Protein AF-A0A1A6GC17-F1 (afdb_monomer_lite)

Secondary structure (DSSP, 8-state):
-------PPPPP----------------------STTTS-HHHHHHHHHHHHH--SHHHHHHHHHHHHHHHHHHHHHHHTT-SS----SHHHHHHHSGGG--SSPP----HHHHHHHHHHHTT--TTSHHHHHHHT----

Structure (mmCIF, N/CA/C/O backbone):
data_AF-A0A1A6GC17-F1
#
_entry.id   AF-A0A1A6GC17-F1
#
loop_
_atom_site.group_PDB
_atom_site.id
_atom_site.type_symbol
_atom_site.label_atom_id
_atom_site.label_alt_id
_atom_site.label_comp_id
_atom_site.label_asym_id
_atom_site.label_entity_id
_atom_site.label_seq_id
_atom_site.pdbx_PDB_ins_code
_atom_site.Cartn_x
_atom_site.Cartn_y
_atom_site.Cartn_z
_atom_site.occupancy
_atom_site.B_iso_or_equiv
_atom_site.auth_seq_id
_atom_site.auth_comp_id
_atom_site.auth_asym_id
_atom_site.auth_atom_id
_atom_site.pdbx_PDB_model_num
ATOM 1 N N . MET A 1 1 ? -30.290 -83.761 8.785 1.00 36.50 1 MET A N 1
ATOM 2 C CA . MET A 1 1 ? -29.197 -84.743 8.935 1.00 36.50 1 MET A CA 1
ATOM 3 C C . MET A 1 1 ? -28.107 -84.384 7.943 1.00 36.50 1 MET A C 1
ATOM 5 O O . MET A 1 1 ? -28.440 -84.330 6.773 1.00 36.50 1 MET A O 1
ATOM 9 N N . CYS A 1 2 ? -26.872 -84.185 8.429 1.00 38.31 2 CYS A N 1
ATOM 10 C CA . CYS A 1 2 ? -25.597 -84.227 7.688 1.00 38.31 2 CYS A CA 1
ATOM 11 C C . CYS A 1 2 ? -25.380 -83.247 6.518 1.00 38.31 2 CYS A C 1
ATOM 13 O O . CYS A 1 2 ? -26.291 -82.963 5.765 1.00 38.31 2 CYS A O 1
ATOM 15 N N . LYS A 1 3 ? -24.185 -82.756 6.191 1.00 41.97 3 LYS A N 1
ATOM 16 C CA . LYS A 1 3 ? -22.831 -82.621 6.775 1.00 41.97 3 LYS A CA 1
ATOM 17 C C . LYS A 1 3 ? -22.086 -81.854 5.653 1.00 41.97 3 LYS A C 1
ATOM 19 O O . LYS A 1 3 ? -22.270 -82.184 4.491 1.00 41.97 3 LYS A O 1
ATOM 24 N N . SER A 1 4 ? -21.466 -80.711 5.934 1.00 40.88 4 SER A N 1
ATOM 25 C CA . SER A 1 4 ? -19.998 -80.558 5.898 1.00 40.88 4 SER A CA 1
ATOM 26 C C . SER A 1 4 ? -19.343 -80.764 4.522 1.00 40.88 4 SER A C 1
ATOM 28 O O . SER A 1 4 ? -19.254 -81.896 4.069 1.00 40.88 4 SER A O 1
ATOM 30 N N . ALA A 1 5 ? -18.790 -79.692 3.939 1.00 48.19 5 ALA A N 1
ATOM 31 C CA . ALA A 1 5 ? -17.373 -79.591 3.545 1.00 48.19 5 ALA A CA 1
ATOM 32 C C . ALA A 1 5 ? -17.133 -78.261 2.804 1.00 48.19 5 ALA A C 1
ATOM 34 O O . ALA A 1 5 ? -17.504 -78.091 1.648 1.00 48.19 5 ALA A O 1
ATOM 35 N N . PHE A 1 6 ? -16.537 -77.301 3.511 1.00 41.69 6 PHE A N 1
ATOM 36 C CA . PHE A 1 6 ? -15.930 -76.104 2.938 1.00 41.69 6 PHE A CA 1
ATOM 37 C C . PHE A 1 6 ? -14.486 -76.487 2.607 1.00 41.69 6 PHE A C 1
ATOM 39 O O . PHE A 1 6 ? -13.680 -76.684 3.516 1.00 41.69 6 PHE A O 1
ATOM 46 N N . GLU A 1 7 ? -14.184 -76.693 1.329 1.00 36.44 7 GLU A N 1
ATOM 47 C CA . GLU A 1 7 ? -12.844 -77.073 0.889 1.00 36.44 7 GLU A CA 1
ATOM 48 C C . GLU A 1 7 ? -12.008 -75.807 0.670 1.00 36.44 7 GLU A C 1
ATOM 50 O O . GLU A 1 7 ? -12.231 -75.025 -0.254 1.00 36.44 7 GLU A O 1
ATOM 55 N N . LEU A 1 8 ? -11.079 -75.574 1.598 1.00 38.16 8 LEU A N 1
ATOM 56 C CA . LEU A 1 8 ? -10.092 -74.500 1.557 1.00 38.16 8 LEU A CA 1
ATOM 57 C C . LEU A 1 8 ? -9.025 -74.832 0.507 1.00 38.16 8 LEU A C 1
ATOM 59 O O . LEU A 1 8 ? -8.279 -75.796 0.662 1.00 38.16 8 LEU A O 1
ATOM 63 N N . GLN A 1 9 ? -8.908 -74.007 -0.534 1.00 42.28 9 GLN A N 1
ATOM 64 C CA . GLN A 1 9 ? -7.770 -74.065 -1.453 1.00 42.28 9 GLN A CA 1
ATOM 65 C C . GLN A 1 9 ? -6.562 -73.304 -0.867 1.00 42.28 9 GLN A C 1
ATOM 67 O O . GLN A 1 9 ? -6.735 -72.204 -0.335 1.00 42.28 9 GLN A O 1
ATOM 72 N N . PRO A 1 10 ? -5.333 -73.847 -0.960 1.00 41.94 10 PRO A N 1
ATOM 73 C CA . PRO A 1 10 ? -4.147 -73.232 -0.372 1.00 41.94 10 PRO A CA 1
ATOM 74 C C . PRO A 1 10 ? -3.675 -71.995 -1.151 1.00 41.94 10 PRO A C 1
ATOM 76 O O . PRO A 1 10 ? -3.572 -71.994 -2.380 1.00 41.94 10 PRO A O 1
ATOM 79 N N . LEU A 1 11 ? -3.336 -70.945 -0.399 1.00 38.53 11 LEU A N 1
ATOM 80 C CA . LEU A 1 11 ? -2.719 -69.714 -0.888 1.00 38.53 11 LEU A CA 1
ATOM 81 C C . LEU A 1 11 ? -1.325 -70.006 -1.467 1.00 38.53 11 LEU A C 1
ATOM 83 O O . LEU A 1 11 ? -0.464 -70.573 -0.794 1.00 38.53 11 LEU A O 1
ATOM 87 N N . LYS A 1 12 ? -1.090 -69.587 -2.716 1.00 45.06 12 LYS A N 1
ATOM 88 C CA . LYS A 1 12 ? 0.238 -69.625 -3.345 1.00 45.06 12 LYS A CA 1
ATOM 89 C C . LYS A 1 12 ? 1.137 -68.530 -2.750 1.00 45.06 12 LYS A C 1
ATOM 91 O O . LYS A 1 12 ? 0.676 -67.397 -2.606 1.00 45.06 12 LYS A O 1
ATOM 96 N N . PRO A 1 13 ? 2.421 -68.809 -2.468 1.00 39.53 13 PRO A N 1
ATOM 97 C CA . PRO A 1 13 ? 3.357 -67.793 -2.009 1.00 39.53 13 PRO A CA 1
ATOM 98 C C . PRO A 1 13 ? 3.848 -66.975 -3.209 1.00 39.53 13 PRO A C 1
ATOM 100 O O . PRO A 1 13 ? 4.633 -67.460 -4.023 1.00 39.53 13 PRO A O 1
ATOM 103 N N . THR A 1 14 ? 3.400 -65.726 -3.342 1.00 44.22 14 THR A N 1
ATOM 104 C CA . THR A 1 14 ? 3.978 -64.787 -4.314 1.00 44.22 14 THR A CA 1
ATOM 105 C C . THR A 1 14 ? 4.947 -63.834 -3.630 1.00 44.22 14 THR A C 1
ATOM 107 O O . THR A 1 14 ? 4.567 -62.920 -2.905 1.00 44.22 14 THR A O 1
ATOM 110 N N . ASN A 1 15 ? 6.210 -64.151 -3.896 1.00 39.72 15 ASN A N 1
ATOM 111 C CA . ASN A 1 15 ? 7.455 -63.406 -3.777 1.00 39.72 15 ASN A CA 1
ATOM 112 C C . ASN A 1 15 ? 7.341 -61.879 -3.564 1.00 39.72 15 ASN A C 1
ATOM 114 O O . ASN A 1 15 ? 6.751 -61.145 -4.358 1.00 39.72 15 ASN A O 1
ATOM 118 N N . VAL A 1 16 ? 8.004 -61.428 -2.500 1.00 50.88 16 VAL A N 1
ATOM 119 C CA . VAL A 1 16 ? 8.300 -60.036 -2.163 1.00 50.88 16 VAL A CA 1
ATOM 120 C C . VAL A 1 16 ? 9.347 -59.498 -3.146 1.00 50.88 16 VAL A C 1
ATOM 122 O O . VAL A 1 16 ? 10.545 -59.625 -2.912 1.00 50.88 16 VAL A O 1
ATOM 125 N N . GLN A 1 17 ? 8.903 -58.849 -4.226 1.00 39.84 17 GLN A N 1
ATOM 126 C CA . GLN A 1 17 ? 9.784 -58.070 -5.101 1.00 39.84 17 GLN A CA 1
ATOM 127 C C . GLN A 1 17 ? 9.572 -56.566 -4.869 1.00 39.84 17 GLN A C 1
ATOM 129 O O . GLN A 1 17 ? 8.651 -55.934 -5.378 1.00 39.84 17 GLN A O 1
ATOM 134 N N . THR A 1 18 ? 10.451 -56.017 -4.037 1.00 37.34 18 THR A N 1
ATOM 135 C CA . THR A 1 18 ? 11.089 -54.698 -4.124 1.00 37.34 18 THR A CA 1
ATOM 136 C C . THR A 1 18 ? 10.427 -53.623 -5.003 1.00 37.34 18 THR A C 1
ATOM 138 O O . THR A 1 18 ? 10.524 -53.633 -6.226 1.00 37.34 18 THR A O 1
ATOM 141 N N . ARG A 1 19 ? 9.877 -52.612 -4.316 1.00 46.19 19 ARG A N 1
ATOM 142 C CA . ARG A 1 19 ? 9.789 -51.183 -4.676 1.00 46.19 19 ARG A CA 1
ATOM 143 C C . ARG A 1 19 ? 10.134 -50.809 -6.128 1.00 46.19 19 ARG A C 1
ATOM 145 O O . ARG A 1 19 ? 11.300 -50.610 -6.454 1.00 46.19 19 ARG A O 1
ATOM 152 N N . ARG A 1 20 ? 9.105 -50.426 -6.883 1.00 37.16 20 ARG A N 1
ATOM 153 C CA . ARG A 1 20 ? 9.073 -49.138 -7.595 1.00 37.16 20 ARG A CA 1
ATOM 154 C C . ARG A 1 20 ? 7.663 -48.572 -7.472 1.00 37.16 20 ARG A C 1
ATOM 156 O O . ARG A 1 20 ? 6.778 -48.932 -8.236 1.00 37.16 20 ARG A O 1
ATOM 163 N N . PHE A 1 21 ? 7.452 -47.704 -6.482 1.00 42.56 21 PHE A N 1
ATOM 164 C CA . PHE A 1 21 ? 6.332 -46.773 -6.543 1.00 42.56 21 PHE A CA 1
ATOM 165 C C . PHE A 1 21 ? 6.553 -45.938 -7.801 1.00 42.56 21 PHE A C 1
ATOM 167 O O . PHE A 1 21 ? 7.525 -45.185 -7.880 1.00 42.56 21 PHE A O 1
ATOM 174 N N . ALA A 1 22 ? 5.709 -46.138 -8.810 1.00 40.09 22 ALA A N 1
ATOM 175 C CA . ALA A 1 22 ? 5.592 -45.194 -9.901 1.00 40.09 22 ALA A CA 1
ATOM 176 C C . ALA A 1 22 ? 5.209 -43.861 -9.257 1.00 40.09 22 ALA A C 1
ATOM 178 O O . ALA A 1 22 ? 4.112 -43.711 -8.720 1.00 40.09 22 ALA A O 1
ATOM 179 N N . ILE A 1 23 ? 6.163 -42.933 -9.221 1.00 46.56 23 ILE A N 1
ATOM 180 C CA . ILE A 1 23 ? 5.914 -41.552 -8.842 1.00 46.56 23 ILE A CA 1
ATOM 181 C C . ILE A 1 23 ? 4.966 -41.055 -9.926 1.00 46.56 23 ILE A C 1
ATOM 183 O O . ILE A 1 23 ? 5.385 -40.834 -11.064 1.00 46.56 23 ILE A O 1
ATOM 187 N N . ALA A 1 24 ? 3.673 -41.000 -9.605 1.00 46.22 24 ALA A N 1
ATOM 188 C CA . ALA A 1 24 ? 2.695 -40.322 -10.430 1.00 46.22 24 ALA A CA 1
ATOM 189 C C . ALA A 1 24 ? 3.291 -38.952 -10.746 1.00 46.22 24 ALA A C 1
ATOM 191 O O . ALA A 1 24 ? 3.683 -38.225 -9.832 1.00 46.22 24 ALA A O 1
ATOM 192 N N . SER A 1 25 ? 3.457 -38.680 -12.040 1.00 45.94 25 SER A N 1
ATOM 193 C CA . SER A 1 25 ? 3.953 -37.415 -12.555 1.00 45.94 25 SER A CA 1
ATOM 194 C C . SER A 1 25 ? 3.185 -36.304 -11.851 1.00 45.94 25 SER A C 1
ATOM 196 O O . SER A 1 25 ? 1.996 -36.104 -12.099 1.00 45.94 25 SER A O 1
ATOM 198 N N . MET A 1 26 ? 3.847 -35.638 -10.903 1.00 47.72 26 MET A N 1
ATOM 199 C CA . MET A 1 26 ? 3.373 -34.365 -10.405 1.00 47.72 26 MET A CA 1
ATOM 200 C C . MET A 1 26 ? 3.418 -33.467 -11.627 1.00 47.72 26 MET A C 1
ATOM 202 O O . MET A 1 26 ? 4.494 -33.025 -12.030 1.00 47.72 26 MET A O 1
ATOM 206 N N . ALA A 1 27 ? 2.261 -33.252 -12.248 1.00 44.78 27 ALA A N 1
ATOM 207 C CA . ALA A 1 27 ? 2.052 -32.079 -13.062 1.00 44.78 27 ALA A CA 1
ATOM 208 C C . ALA A 1 27 ? 2.413 -30.909 -12.148 1.00 44.78 27 ALA A C 1
ATOM 210 O O . ALA A 1 27 ? 1.664 -30.545 -11.240 1.00 44.78 27 ALA A O 1
ATOM 211 N N . THR A 1 28 ? 3.635 -30.411 -12.300 1.00 45.31 28 THR A N 1
ATOM 212 C CA . THR A 1 28 ? 4.055 -29.164 -11.700 1.00 45.31 28 THR A CA 1
ATOM 213 C C . THR A 1 28 ? 3.052 -28.151 -12.218 1.00 45.31 28 THR A C 1
ATOM 215 O O . THR A 1 28 ? 3.016 -27.855 -13.411 1.00 45.31 28 THR A O 1
ATOM 218 N N . LEU A 1 29 ? 2.174 -27.667 -11.339 1.00 44.81 29 LEU A N 1
ATOM 219 C CA . LEU A 1 29 ? 1.477 -26.413 -11.569 1.00 44.81 29 LEU A CA 1
ATOM 220 C C . LEU A 1 29 ? 2.595 -25.391 -11.766 1.00 44.81 29 LEU A C 1
ATOM 222 O O . LEU A 1 29 ? 3.171 -24.903 -10.797 1.00 44.81 29 LEU A O 1
ATOM 226 N N . GLN A 1 30 ? 2.994 -25.163 -13.017 1.00 48.69 30 GLN A N 1
ATOM 227 C CA . GLN A 1 30 ? 3.925 -24.111 -13.376 1.00 48.69 30 GLN A CA 1
ATOM 228 C C . GLN A 1 30 ? 3.174 -22.813 -13.116 1.00 48.69 30 GLN A C 1
ATOM 230 O O . GLN A 1 30 ? 2.498 -22.277 -13.988 1.00 48.69 30 GLN A O 1
ATOM 235 N N . THR A 1 31 ? 3.218 -22.338 -11.875 1.00 58.44 31 THR A N 1
ATOM 236 C CA . THR A 1 31 ? 2.778 -20.991 -11.565 1.00 58.44 31 THR A CA 1
ATOM 237 C C . THR A 1 31 ? 3.696 -20.069 -12.350 1.00 58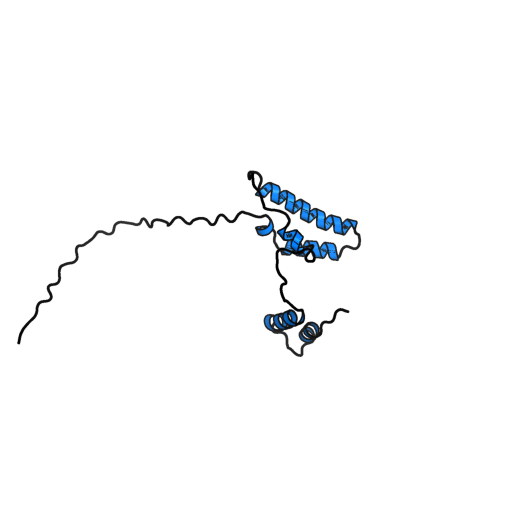.44 31 THR A C 1
ATOM 239 O O . THR A 1 31 ? 4.912 -20.041 -12.147 1.00 58.44 31 THR A O 1
ATOM 242 N N . SER A 1 32 ? 3.127 -19.365 -13.327 1.00 74.00 32 SER A N 1
ATOM 243 C CA . SER A 1 32 ? 3.823 -18.300 -14.036 1.00 74.00 32 SER A CA 1
ATOM 244 C C . SER A 1 32 ? 4.407 -17.357 -12.989 1.00 74.00 32 SER A C 1
ATOM 246 O O . SER A 1 32 ? 3.667 -16.699 -12.261 1.00 74.00 32 SER A O 1
ATOM 248 N N . GLN A 1 33 ? 5.733 -17.360 -12.847 1.00 89.69 33 GLN A N 1
ATOM 249 C CA . GLN A 1 33 ? 6.414 -16.535 -11.854 1.00 89.69 33 GLN A CA 1
ATOM 250 C C . GLN A 1 33 ? 6.113 -15.065 -12.142 1.00 89.69 33 GLN A C 1
ATOM 252 O O . GLN A 1 33 ? 6.326 -14.622 -13.267 1.00 89.69 33 GLN A O 1
ATOM 257 N N . THR A 1 34 ? 5.641 -14.323 -11.143 1.00 96.62 34 THR A N 1
ATOM 258 C CA . THR A 1 34 ? 5.395 -12.879 -11.242 1.00 96.62 34 THR A CA 1
ATOM 259 C C . THR A 1 34 ? 6.273 -12.125 -10.259 1.00 96.62 34 THR A C 1
ATOM 261 O O . THR A 1 34 ? 6.648 -12.659 -9.210 1.00 96.62 34 THR A O 1
ATOM 264 N N . VAL A 1 35 ? 6.574 -10.862 -10.551 1.00 97.88 35 VAL A N 1
ATOM 265 C CA . VAL A 1 35 ? 7.273 -9.991 -9.598 1.00 97.88 35 VAL A CA 1
ATOM 266 C C . VAL A 1 35 ? 6.466 -9.845 -8.310 1.00 97.88 35 VAL A C 1
ATOM 268 O O . VAL A 1 35 ? 7.023 -9.944 -7.221 1.00 97.88 35 VAL A O 1
ATOM 271 N N . ALA A 1 36 ? 5.144 -9.700 -8.418 1.00 97.88 36 ALA A N 1
ATOM 272 C CA . ALA A 1 36 ? 4.262 -9.522 -7.267 1.00 97.88 36 ALA A CA 1
ATOM 273 C C . ALA A 1 36 ? 4.326 -10.682 -6.257 1.00 97.88 36 ALA A C 1
ATOM 275 O O . ALA A 1 36 ? 4.174 -10.446 -5.064 1.00 97.88 36 ALA A O 1
ATOM 276 N N . ALA A 1 37 ? 4.589 -11.913 -6.709 1.00 97.56 37 ALA A N 1
ATOM 277 C CA . ALA A 1 37 ? 4.756 -13.065 -5.820 1.00 97.56 37 ALA A CA 1
ATOM 278 C C . ALA A 1 37 ? 6.047 -13.014 -4.975 1.00 97.56 37 ALA A C 1
ATOM 280 O O . ALA A 1 37 ? 6.148 -13.727 -3.981 1.00 97.56 37 ALA A O 1
ATOM 281 N N . HIS A 1 38 ? 7.022 -12.187 -5.364 1.00 97.31 38 HIS A N 1
ATOM 282 C CA . HIS A 1 38 ? 8.327 -12.075 -4.706 1.00 97.31 38 HIS A CA 1
ATOM 283 C C . HIS A 1 38 ? 8.498 -10.779 -3.911 1.00 97.31 38 HIS A C 1
ATOM 285 O O . HIS A 1 38 ? 9.408 -10.698 -3.094 1.00 97.31 38 HIS A O 1
ATOM 291 N N . VAL A 1 39 ? 7.656 -9.768 -4.147 1.00 97.56 39 VAL A N 1
ATOM 292 C CA . VAL A 1 39 ? 7.717 -8.482 -3.442 1.00 97.56 39 VAL A CA 1
ATOM 293 C C . VAL A 1 39 ? 6.840 -8.550 -2.188 1.00 97.56 39 VAL A C 1
ATOM 295 O O . VAL A 1 39 ? 5.615 -8.635 -2.314 1.00 97.56 39 VAL A O 1
ATOM 298 N N . PRO A 1 40 ? 7.416 -8.483 -0.973 1.00 98.06 40 PRO A N 1
ATOM 299 C CA . PRO A 1 40 ? 6.634 -8.422 0.253 1.00 98.06 40 PRO A CA 1
ATOM 300 C C . PRO A 1 40 ? 5.684 -7.222 0.252 1.00 98.06 40 PRO A C 1
ATOM 302 O O . PRO A 1 40 ? 6.073 -6.095 -0.059 1.00 98.06 40 PRO A O 1
ATOM 305 N N . PHE A 1 41 ? 4.442 -7.427 0.696 1.00 98.44 41 PHE A N 1
ATOM 306 C CA . PHE A 1 41 ? 3.474 -6.330 0.818 1.00 98.44 41 PHE A CA 1
ATOM 307 C C . PHE A 1 41 ? 3.970 -5.209 1.753 1.00 98.44 41 PHE A C 1
ATOM 309 O O . PHE A 1 41 ? 3.686 -4.034 1.527 1.00 98.44 41 PHE A O 1
ATOM 316 N N . ALA A 1 42 ? 4.789 -5.558 2.752 1.00 98.44 42 ALA A N 1
ATOM 317 C CA . ALA A 1 42 ? 5.427 -4.607 3.658 1.00 98.44 42 ALA A CA 1
ATOM 318 C C . ALA A 1 42 ? 6.297 -3.559 2.937 1.00 98.44 42 ALA A C 1
ATOM 320 O O . ALA A 1 42 ? 6.348 -2.411 3.384 1.00 98.44 42 ALA A O 1
ATOM 321 N N . ASP A 1 43 ? 6.931 -3.903 1.813 1.00 98.44 43 ASP A N 1
ATOM 322 C CA . ASP A 1 43 ? 7.773 -2.970 1.053 1.00 98.44 43 ASP A CA 1
ATOM 323 C C . ASP A 1 43 ? 6.929 -1.922 0.323 1.00 98.44 43 ASP A C 1
ATOM 325 O O . ASP A 1 43 ? 7.282 -0.734 0.291 1.00 98.44 43 ASP A O 1
ATOM 329 N N . LEU A 1 44 ? 5.771 -2.340 -0.200 1.00 98.56 44 LEU A N 1
ATOM 330 C CA . LEU A 1 44 ? 4.776 -1.427 -0.755 1.00 98.56 44 LEU A CA 1
ATOM 331 C C . LEU A 1 44 ? 4.238 -0.498 0.340 1.00 98.56 44 LEU A C 1
ATOM 333 O O . LEU A 1 44 ? 4.289 0.720 0.174 1.00 98.56 44 LEU A O 1
ATOM 337 N N . CYS A 1 45 ? 3.792 -1.041 1.478 1.00 98.69 45 CYS A N 1
ATOM 338 C CA . CYS A 1 45 ? 3.293 -0.239 2.600 1.00 98.69 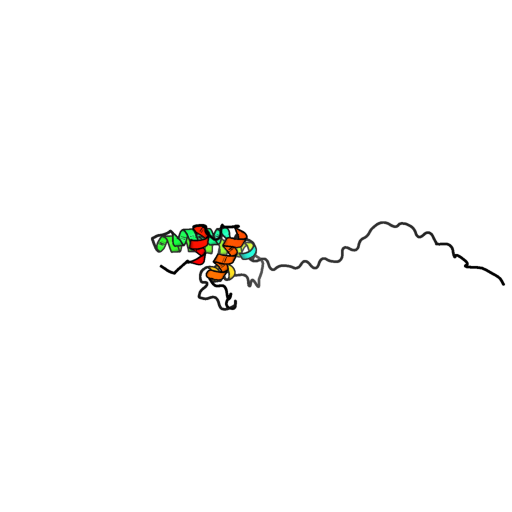45 CYS A CA 1
ATOM 339 C C . CYS A 1 45 ? 4.340 0.753 3.115 1.00 98.69 45 CYS A C 1
ATOM 341 O O . CYS A 1 45 ? 4.031 1.925 3.305 1.00 98.69 45 CYS A O 1
ATOM 343 N N . SER A 1 46 ? 5.592 0.323 3.276 1.00 98.69 46 SER A N 1
ATOM 344 C CA . SER A 1 46 ? 6.687 1.193 3.720 1.00 98.69 46 SER A CA 1
ATOM 345 C C . SER A 1 46 ? 6.971 2.312 2.718 1.00 98.69 46 SER A C 1
ATOM 347 O O . SER A 1 46 ? 7.297 3.434 3.103 1.00 98.69 46 SER A O 1
ATOM 349 N N . THR A 1 47 ? 6.837 2.032 1.420 1.00 98.69 47 THR A N 1
ATOM 350 C CA . THR A 1 47 ? 6.966 3.047 0.369 1.00 98.69 47 THR A CA 1
ATOM 351 C C . THR A 1 47 ? 5.824 4.055 0.424 1.00 98.69 47 THR A C 1
ATOM 353 O O . THR A 1 47 ? 6.085 5.257 0.397 1.00 98.69 47 THR A O 1
ATOM 356 N N . LEU A 1 48 ? 4.580 3.589 0.558 1.00 98.69 48 LEU A N 1
ATOM 357 C CA . LEU A 1 48 ? 3.403 4.450 0.697 1.00 98.69 48 LEU A CA 1
ATOM 358 C C . LEU A 1 48 ? 3.485 5.327 1.952 1.00 98.69 48 LEU A C 1
ATOM 360 O O . LEU A 1 48 ? 3.221 6.524 1.874 1.00 98.69 48 LEU A O 1
ATOM 364 N N . GLU A 1 49 ? 3.945 4.770 3.071 1.00 98.69 49 GLU A N 1
ATOM 365 C CA . GLU A 1 49 ? 4.156 5.496 4.325 1.00 98.69 49 GLU A CA 1
ATOM 366 C C . GLU A 1 49 ? 5.194 6.619 4.165 1.00 98.69 49 GLU A C 1
ATOM 368 O O . GLU A 1 49 ? 4.970 7.751 4.601 1.00 98.69 49 GLU A O 1
ATOM 373 N N . ARG A 1 50 ? 6.319 6.340 3.485 1.00 98.56 50 ARG A N 1
ATOM 374 C CA . ARG A 1 50 ? 7.324 7.361 3.146 1.00 98.56 50 ARG A CA 1
ATOM 375 C C . ARG A 1 50 ? 6.721 8.461 2.274 1.00 98.56 50 ARG A C 1
ATOM 377 O O . ARG A 1 50 ? 6.846 9.632 2.615 1.00 98.56 50 ARG A O 1
ATOM 384 N N . ILE A 1 51 ? 6.007 8.096 1.206 1.00 98.56 51 ILE A N 1
ATOM 385 C CA . ILE A 1 51 ? 5.328 9.054 0.318 1.00 98.56 51 ILE A CA 1
ATOM 386 C C . ILE A 1 51 ? 4.337 9.922 1.102 1.00 98.56 51 ILE A C 1
ATOM 388 O O . ILE A 1 51 ? 4.311 11.139 0.910 1.00 98.56 51 ILE A O 1
ATOM 392 N N . GLN A 1 52 ? 3.524 9.336 1.983 1.00 98.38 52 GLN A N 1
ATOM 393 C CA . GLN A 1 52 ? 2.548 10.070 2.787 1.00 98.38 52 GLN A CA 1
ATOM 394 C C . GLN A 1 52 ? 3.232 11.082 3.717 1.00 98.38 52 GLN A C 1
ATOM 396 O O . GLN A 1 52 ? 2.796 12.232 3.782 1.00 98.38 52 GLN A O 1
ATOM 401 N N . LYS A 1 53 ? 4.318 10.679 4.387 1.00 98.25 53 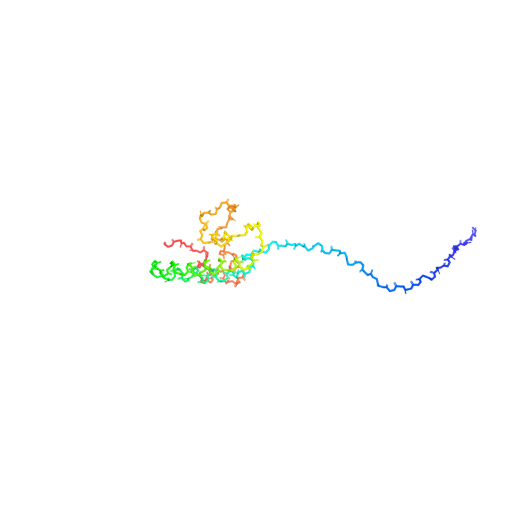LYS A N 1
ATOM 402 C CA . LYS A 1 53 ? 5.070 11.511 5.341 1.00 98.25 53 LYS A CA 1
ATOM 403 C C . LYS A 1 53 ? 5.915 12.613 4.698 1.00 98.25 53 LYS A C 1
ATOM 405 O O . LYS A 1 53 ? 6.152 13.634 5.345 1.00 98.25 53 LYS A O 1
ATOM 410 N N . SER A 1 54 ? 6.370 12.448 3.455 1.00 98.38 54 SER A N 1
ATOM 411 C CA . SER A 1 54 ? 7.126 13.491 2.749 1.00 98.38 54 SER A CA 1
ATOM 412 C C . SER A 1 54 ? 6.276 14.743 2.532 1.00 98.38 54 SER A C 1
ATOM 414 O O . SER A 1 54 ? 5.105 14.655 2.161 1.00 98.38 54 SER A O 1
ATOM 416 N N . ARG A 1 55 ? 6.872 15.925 2.710 1.00 95.94 55 ARG A N 1
ATOM 417 C CA . ARG A 1 55 ? 6.197 17.210 2.463 1.00 95.94 55 ARG A CA 1
ATOM 418 C C . ARG A 1 55 ? 6.291 17.617 0.996 1.00 95.94 55 ARG A C 1
ATOM 420 O O . ARG A 1 55 ? 5.281 17.952 0.384 1.00 95.94 55 ARG A O 1
ATOM 427 N N . ASP A 1 56 ? 7.482 17.495 0.420 1.00 97.12 56 ASP A N 1
ATOM 428 C CA . ASP A 1 56 ? 7.765 17.982 -0.926 1.00 97.12 56 ASP A CA 1
ATOM 429 C C . ASP A 1 56 ? 7.375 16.983 -2.013 1.00 97.12 56 ASP A C 1
ATOM 431 O O . ASP A 1 56 ? 7.607 15.774 -1.913 1.00 97.12 56 ASP A O 1
ATOM 435 N N . ARG A 1 57 ? 6.831 17.507 -3.116 1.00 98.19 57 ARG A N 1
ATOM 436 C CA . ARG A 1 57 ? 6.453 16.705 -4.288 1.00 98.19 57 ARG A CA 1
ATOM 437 C C . ARG A 1 57 ? 7.643 15.937 -4.868 1.00 98.19 57 ARG A C 1
ATOM 439 O O . ARG A 1 57 ? 7.466 14.801 -5.299 1.00 98.19 57 ARG A O 1
ATOM 446 N N . ALA A 1 58 ? 8.831 16.539 -4.875 1.00 98.44 58 ALA A N 1
ATOM 447 C CA . ALA A 1 58 ? 10.043 15.901 -5.385 1.00 98.44 58 ALA A CA 1
ATOM 448 C C . ALA A 1 58 ? 10.389 14.628 -4.594 1.00 98.44 58 ALA A C 1
ATOM 450 O O . ALA A 1 58 ? 10.609 13.580 -5.196 1.00 98.44 58 ALA A O 1
ATOM 451 N N . GLU A 1 59 ? 10.321 14.683 -3.261 1.00 98.44 59 GLU A N 1
ATOM 452 C CA . GLU A 1 59 ? 10.582 13.525 -2.398 1.00 98.44 59 GLU A CA 1
ATOM 453 C C . GLU A 1 59 ? 9.518 12.434 -2.552 1.00 98.44 59 GLU A C 1
ATOM 455 O O . GLU A 1 59 ? 9.847 11.250 -2.636 1.00 98.44 59 GLU A O 1
ATOM 460 N N . LYS A 1 60 ? 8.240 12.817 -2.687 1.00 98.56 60 LYS A N 1
ATOM 461 C CA . LYS A 1 60 ? 7.157 11.866 -2.994 1.00 98.56 60 LYS A CA 1
ATOM 462 C C . LYS A 1 60 ? 7.429 11.112 -4.298 1.00 98.56 60 LYS A C 1
ATOM 464 O O . LYS A 1 60 ? 7.314 9.888 -4.343 1.00 98.56 60 LYS A O 1
ATOM 469 N N . ILE A 1 61 ? 7.817 11.840 -5.348 1.00 98.69 61 ILE A N 1
ATOM 470 C CA . ILE A 1 61 ? 8.172 11.257 -6.648 1.00 98.69 61 ILE A CA 1
ATOM 471 C C . ILE A 1 61 ? 9.387 10.346 -6.509 1.00 98.69 61 ILE A C 1
ATOM 473 O O . ILE A 1 61 ? 9.372 9.252 -7.063 1.00 98.69 61 ILE A O 1
ATOM 477 N N . ARG A 1 62 ? 10.408 10.763 -5.756 1.00 98.69 62 ARG A N 1
ATOM 478 C CA . ARG A 1 62 ? 11.619 9.972 -5.530 1.00 98.69 62 ARG A CA 1
ATOM 479 C C . ARG A 1 62 ? 11.297 8.626 -4.884 1.00 98.69 62 ARG A C 1
ATOM 481 O O . ARG A 1 62 ? 11.648 7.600 -5.448 1.00 98.69 62 ARG A O 1
ATOM 488 N N . HIS A 1 63 ? 10.550 8.610 -3.778 1.00 98.69 63 HIS A N 1
ATOM 489 C CA . HIS A 1 63 ? 10.162 7.362 -3.111 1.00 98.69 63 HIS A CA 1
ATOM 490 C C . HIS A 1 63 ? 9.374 6.414 -4.018 1.00 98.69 63 HIS A C 1
ATOM 492 O O . HIS A 1 63 ? 9.625 5.210 -4.018 1.00 98.69 63 HIS A O 1
ATOM 498 N N . PHE A 1 64 ? 8.436 6.948 -4.803 1.00 98.62 64 PHE A N 1
ATOM 499 C CA . PHE A 1 64 ? 7.692 6.144 -5.768 1.00 98.62 64 PHE A CA 1
ATOM 500 C C . PHE A 1 64 ? 8.597 5.607 -6.887 1.00 98.62 64 PHE A C 1
ATOM 502 O O . PHE A 1 64 ? 8.529 4.426 -7.230 1.00 98.62 64 PHE A O 1
ATOM 509 N N . LYS A 1 65 ? 9.467 6.463 -7.434 1.00 98.69 65 LYS A N 1
ATOM 510 C CA . LYS A 1 65 ? 10.404 6.119 -8.506 1.00 98.69 65 LYS A CA 1
ATOM 511 C C . LYS A 1 65 ? 11.388 5.039 -8.066 1.00 98.69 65 LYS A C 1
ATOM 513 O O . LYS A 1 65 ? 11.590 4.093 -8.815 1.00 98.69 65 LYS A O 1
ATOM 518 N N . ASP A 1 66 ? 11.932 5.129 -6.855 1.00 98.75 66 ASP A N 1
ATOM 519 C CA . ASP A 1 66 ? 12.868 4.137 -6.313 1.00 98.75 66 ASP A CA 1
ATOM 520 C C . ASP A 1 66 ? 12.227 2.734 -6.249 1.00 98.75 66 ASP A C 1
ATOM 522 O O . ASP A 1 66 ? 12.844 1.736 -6.639 1.00 98.75 66 ASP A O 1
ATOM 526 N N . PHE A 1 67 ? 10.959 2.652 -5.824 1.00 98.75 67 PHE A N 1
ATOM 527 C CA . PHE A 1 67 ? 10.196 1.399 -5.802 1.00 98.75 67 PHE A CA 1
ATOM 528 C C . PHE A 1 67 ? 9.902 0.878 -7.215 1.00 98.75 67 PHE A C 1
ATOM 530 O O . PHE A 1 67 ? 10.123 -0.299 -7.500 1.00 98.75 67 PHE A O 1
ATOM 537 N N . LEU A 1 68 ? 9.454 1.755 -8.119 1.00 98.75 68 LEU A N 1
ATOM 538 C CA . LEU A 1 68 ? 9.151 1.396 -9.506 1.00 98.75 68 LEU A CA 1
ATOM 539 C C . LEU A 1 68 ? 10.397 0.924 -10.271 1.00 98.75 68 LEU A C 1
ATOM 541 O O . LEU A 1 68 ? 10.335 -0.062 -11.004 1.00 98.75 68 LEU A O 1
ATOM 545 N N . ASP A 1 69 ? 11.528 1.601 -10.095 1.00 98.81 69 ASP A N 1
ATOM 546 C CA . ASP A 1 69 ? 12.790 1.241 -10.738 1.00 98.81 69 ASP A CA 1
ATOM 547 C C . ASP A 1 69 ? 13.306 -0.106 -10.222 1.00 98.81 69 ASP A C 1
ATOM 549 O O . ASP A 1 69 ? 13.791 -0.921 -11.005 1.00 98.81 69 ASP A O 1
ATOM 553 N N . SER A 1 70 ? 13.161 -0.374 -8.921 1.00 98.62 70 SER A N 1
ATOM 554 C CA . SER A 1 70 ? 13.508 -1.672 -8.330 1.00 98.62 70 SER A CA 1
ATOM 555 C C . SER A 1 70 ? 12.612 -2.793 -8.861 1.00 98.62 70 SER A C 1
ATOM 557 O O . SER A 1 70 ? 13.116 -3.852 -9.233 1.00 98.62 70 SER A O 1
ATOM 559 N N . TRP A 1 71 ? 11.303 -2.541 -8.986 1.00 98.69 71 TRP A N 1
ATOM 560 C CA . TRP A 1 71 ? 10.366 -3.487 -9.595 1.00 98.69 71 TRP A CA 1
ATOM 561 C C . TRP A 1 71 ? 10.744 -3.809 -11.040 1.00 98.69 71 TRP A C 1
ATOM 563 O O . TRP A 1 71 ? 10.773 -4.976 -11.416 1.00 98.69 71 TRP A O 1
ATOM 573 N N . ARG A 1 72 ? 11.056 -2.791 -11.853 1.00 98.38 72 ARG A N 1
ATOM 574 C CA . ARG A 1 72 ? 11.467 -2.965 -13.257 1.00 98.38 72 ARG A CA 1
ATOM 575 C C . ARG A 1 72 ? 12.759 -3.767 -13.379 1.00 98.38 72 ARG A C 1
ATOM 577 O O . ARG A 1 72 ? 12.785 -4.750 -14.104 1.00 98.38 72 ARG A O 1
ATOM 584 N N . LYS A 1 73 ? 13.786 -3.425 -12.594 1.00 98.44 73 LYS A N 1
ATOM 585 C CA . LYS A 1 73 ? 15.048 -4.184 -12.561 1.00 98.44 73 LYS A CA 1
ATOM 586 C C . LYS A 1 73 ? 14.824 -5.654 -12.207 1.00 98.44 73 LYS A C 1
ATOM 588 O O . LYS A 1 73 ? 15.437 -6.533 -12.806 1.00 98.44 73 LYS A O 1
ATOM 593 N N . PHE A 1 74 ? 13.955 -5.927 -11.233 1.00 98.06 74 PHE A N 1
ATOM 594 C CA . PHE A 1 74 ? 13.637 -7.297 -10.845 1.00 98.06 74 PHE A CA 1
ATOM 595 C C . PHE A 1 74 ? 12.789 -8.019 -11.900 1.00 98.06 74 PHE A C 1
ATOM 597 O O . PHE A 1 74 ? 13.030 -9.193 -12.157 1.00 98.06 74 PHE A O 1
ATOM 604 N N . HIS A 1 75 ? 11.849 -7.328 -12.552 1.00 97.75 75 HIS A N 1
ATOM 605 C CA . HIS A 1 75 ? 11.080 -7.853 -13.686 1.00 97.75 75 HIS A CA 1
ATOM 606 C C . HIS A 1 75 ? 12.001 -8.293 -14.829 1.00 97.75 75 HIS A C 1
ATOM 608 O O . HIS A 1 75 ? 11.918 -9.444 -15.260 1.00 97.75 75 HIS A O 1
ATOM 614 N N . ASP A 1 76 ? 12.941 -7.433 -15.229 1.00 96.88 76 ASP A N 1
ATOM 615 C CA . ASP A 1 76 ? 13.923 -7.730 -16.277 1.00 96.88 76 ASP A CA 1
ATOM 616 C C . ASP A 1 76 ? 14.775 -8.956 -15.913 1.00 96.88 76 ASP A C 1
ATOM 618 O O . ASP A 1 76 ? 15.026 -9.829 -16.746 1.00 96.88 76 ASP A O 1
ATOM 622 N N . ALA A 1 77 ? 15.199 -9.060 -14.649 1.00 96.56 77 ALA A N 1
ATOM 623 C CA . ALA A 1 77 ? 15.975 -10.196 -14.160 1.00 96.56 77 ALA A CA 1
ATOM 624 C C . ALA A 1 77 ? 15.155 -11.500 -14.129 1.00 96.56 77 ALA A C 1
ATOM 626 O O . ALA A 1 77 ? 15.645 -12.545 -14.560 1.00 96.56 77 ALA A O 1
ATOM 627 N N . LEU A 1 78 ? 13.909 -11.439 -13.651 1.00 96.31 78 LEU A N 1
ATOM 628 C CA . LEU A 1 78 ? 13.006 -12.585 -13.512 1.00 96.31 78 LEU A CA 1
ATOM 629 C C . LEU A 1 78 ? 12.574 -13.154 -14.871 1.00 96.31 78 LEU A C 1
ATOM 631 O O . LEU A 1 78 ? 12.354 -14.361 -15.011 1.00 96.31 78 LEU A O 1
ATOM 635 N N . HIS A 1 79 ? 12.451 -12.292 -15.881 1.00 95.75 79 HIS A N 1
ATOM 636 C CA . HIS A 1 79 ? 11.889 -12.649 -17.183 1.00 95.75 79 HIS A CA 1
ATOM 637 C C . HIS A 1 79 ? 12.875 -12.586 -18.350 1.00 95.75 79 HIS A C 1
ATOM 639 O O . HIS A 1 79 ? 12.461 -12.778 -19.489 1.00 95.75 79 HIS A O 1
ATOM 645 N N . LYS A 1 80 ? 14.175 -12.411 -18.083 1.00 92.88 80 LYS A N 1
ATOM 646 C CA . LYS A 1 80 ? 15.260 -12.210 -19.066 1.00 92.88 80 LYS A CA 1
ATOM 647 C C . LYS A 1 80 ? 15.188 -13.050 -20.354 1.00 92.88 80 LYS A C 1
ATOM 649 O O . LYS A 1 80 ? 15.569 -12.567 -21.413 1.00 92.88 80 LYS A O 1
ATOM 654 N N . ASN A 1 81 ? 14.729 -14.302 -20.274 1.00 92.06 81 ASN A N 1
ATOM 655 C CA . ASN A 1 81 ? 14.703 -15.252 -21.397 1.00 92.06 81 ASN A CA 1
ATOM 656 C C . ASN A 1 81 ? 13.284 -15.653 -21.846 1.00 92.06 81 ASN A C 1
ATOM 658 O O . ASN A 1 81 ? 13.121 -16.649 -22.552 1.00 92.06 81 ASN A O 1
ATOM 662 N N . LYS A 1 82 ? 12.246 -14.928 -21.419 1.00 91.44 82 LYS A N 1
ATOM 663 C CA . LYS A 1 82 ? 10.848 -15.212 -21.771 1.00 91.44 82 LYS A CA 1
ATOM 664 C C . LYS A 1 82 ? 10.379 -14.240 -22.852 1.00 91.44 82 LYS A C 1
ATOM 666 O O . LYS A 1 82 ? 10.594 -13.041 -22.734 1.00 91.44 82 LYS A O 1
ATOM 671 N N . LYS A 1 83 ? 9.745 -14.764 -23.905 1.00 82.25 83 LYS A N 1
ATOM 672 C CA . LYS A 1 83 ? 9.308 -13.963 -25.063 1.00 82.25 83 LYS A CA 1
ATOM 673 C C . LYS A 1 83 ? 7.912 -13.351 -24.890 1.00 82.25 83 LYS A C 1
ATOM 675 O O . LYS A 1 83 ? 7.699 -12.239 -25.349 1.00 82.25 83 LYS A O 1
ATOM 680 N N . ASP A 1 84 ? 7.026 -14.016 -24.146 1.00 88.12 84 ASP A N 1
ATOM 681 C CA . ASP A 1 84 ? 5.617 -13.622 -23.991 1.00 88.12 84 ASP A CA 1
ATOM 682 C C . ASP A 1 84 ? 5.273 -13.352 -22.518 1.00 88.12 84 ASP A C 1
ATOM 684 O O . ASP A 1 84 ? 4.567 -14.110 -21.851 1.00 88.12 84 ASP A O 1
ATOM 688 N N . VAL A 1 85 ? 5.849 -12.283 -21.968 1.00 93.31 85 VAL A N 1
ATOM 689 C CA . VAL A 1 85 ? 5.685 -11.918 -20.554 1.00 93.31 85 VAL A CA 1
ATOM 690 C C . VAL A 1 85 ? 4.460 -11.024 -20.391 1.00 93.31 85 VAL A C 1
ATOM 692 O O . VAL A 1 85 ? 4.471 -9.866 -20.795 1.00 93.31 85 VAL A O 1
ATOM 695 N N . THR A 1 86 ? 3.414 -11.543 -19.751 1.00 95.19 86 THR A N 1
ATOM 696 C CA . THR A 1 86 ? 2.215 -10.765 -19.381 1.00 95.19 86 THR A CA 1
ATOM 697 C C . THR A 1 86 ? 2.317 -10.126 -17.992 1.00 95.19 86 THR A C 1
ATOM 699 O O . THR A 1 86 ? 1.467 -9.321 -17.609 1.00 95.19 86 THR A O 1
ATOM 702 N N . ASP A 1 87 ? 3.342 -10.491 -17.219 1.00 97.12 87 ASP A N 1
ATOM 703 C CA . ASP A 1 87 ? 3.603 -9.927 -15.897 1.00 97.12 87 ASP A CA 1
ATOM 704 C C . ASP A 1 87 ? 3.968 -8.442 -15.997 1.00 97.12 87 ASP A C 1
ATOM 706 O O . ASP A 1 87 ? 4.692 -8.017 -16.900 1.00 97.12 87 ASP A O 1
ATOM 710 N N . SER A 1 88 ? 3.469 -7.642 -15.061 1.00 97.44 88 SER A N 1
ATOM 711 C CA . SER A 1 88 ? 3.560 -6.184 -15.123 1.00 97.44 88 SER A CA 1
ATOM 712 C C . SER A 1 88 ? 3.543 -5.555 -13.730 1.00 97.44 88 SER A C 1
ATOM 714 O O . SER A 1 88 ? 3.438 -6.229 -12.709 1.00 97.44 88 SER A O 1
ATOM 716 N N . PHE A 1 89 ? 3.614 -4.224 -13.676 1.00 98.50 89 PHE A N 1
ATOM 717 C CA . PHE A 1 89 ? 3.460 -3.462 -12.433 1.00 98.50 89 PHE A CA 1
ATOM 718 C C . PHE A 1 89 ? 1.995 -3.355 -11.957 1.00 98.50 89 PHE A C 1
ATOM 720 O O . PHE A 1 89 ? 1.725 -2.799 -10.891 1.00 98.50 89 PHE A O 1
ATOM 727 N N . TYR A 1 90 ? 1.031 -3.880 -12.725 1.00 98.31 90 TYR A N 1
ATOM 728 C CA . TYR A 1 90 ? -0.399 -3.771 -12.426 1.00 98.31 90 TYR A CA 1
ATOM 729 C C . TYR A 1 90 ? -0.794 -4.238 -11.008 1.00 98.31 90 TYR A C 1
ATOM 731 O O . TYR A 1 90 ? -1.552 -3.511 -10.359 1.00 98.31 90 TYR A O 1
ATOM 739 N N . PRO A 1 91 ? -0.263 -5.356 -10.457 1.00 98.19 91 PRO A N 1
ATOM 740 C CA . PRO A 1 91 ? -0.605 -5.798 -9.104 1.00 98.19 91 PRO A CA 1
ATOM 741 C C . PRO A 1 91 ? -0.282 -4.776 -8.005 1.00 98.19 91 PRO A C 1
ATOM 743 O O . PRO A 1 91 ? -1.045 -4.664 -7.049 1.00 98.19 91 PRO A O 1
ATOM 746 N N . ALA A 1 92 ? 0.801 -4.004 -8.144 1.00 98.44 92 ALA A N 1
ATOM 747 C CA . ALA A 1 92 ? 1.117 -2.911 -7.224 1.00 98.44 92 ALA A CA 1
ATOM 748 C C . ALA A 1 92 ? 0.322 -1.643 -7.566 1.00 98.44 92 ALA A C 1
ATOM 750 O O . ALA A 1 92 ? -0.246 -1.006 -6.680 1.00 98.44 92 ALA A O 1
ATOM 751 N N . MET A 1 93 ? 0.231 -1.291 -8.854 1.00 98.44 93 MET A N 1
ATOM 752 C CA . MET A 1 93 ? -0.432 -0.061 -9.300 1.00 98.44 93 MET A CA 1
ATOM 753 C C . MET A 1 93 ? -1.905 0.002 -8.881 1.00 98.44 93 MET A C 1
ATOM 755 O O . MET A 1 93 ? -2.364 1.045 -8.423 1.00 98.44 93 MET A O 1
ATOM 759 N N . ARG A 1 94 ? -2.637 -1.115 -8.963 1.00 97.94 94 ARG A N 1
ATOM 760 C CA . ARG A 1 94 ? -4.046 -1.189 -8.537 1.00 97.94 94 ARG A CA 1
ATOM 761 C C . ARG A 1 94 ? -4.257 -0.953 -7.035 1.00 97.94 94 ARG A C 1
ATOM 763 O O . ARG A 1 94 ? -5.366 -0.648 -6.619 1.00 97.94 94 ARG A O 1
ATOM 770 N N . LEU A 1 95 ? -3.211 -1.119 -6.222 1.00 98.25 95 LEU A N 1
ATOM 771 C CA . LEU A 1 95 ? -3.230 -0.824 -4.785 1.00 98.25 95 LEU A CA 1
ATOM 772 C C . LEU A 1 95 ? -2.798 0.618 -4.492 1.00 98.25 95 LEU A C 1
ATOM 774 O O . LEU A 1 95 ? -3.244 1.197 -3.509 1.00 98.25 95 LEU A O 1
ATOM 778 N N . ILE A 1 96 ? -1.953 1.201 -5.347 1.00 98.31 96 ILE A N 1
ATOM 779 C CA . ILE A 1 96 ? -1.523 2.606 -5.260 1.00 98.31 96 ILE A CA 1
ATOM 780 C C . ILE A 1 96 ? -2.636 3.556 -5.727 1.00 98.31 96 ILE A C 1
ATOM 782 O O . ILE A 1 96 ? -2.809 4.629 -5.155 1.00 98.31 96 ILE A O 1
ATOM 786 N N . LEU A 1 97 ? -3.399 3.162 -6.752 1.00 98.00 97 LEU A N 1
ATOM 787 C CA . LEU A 1 97 ? -4.528 3.915 -7.310 1.00 98.00 97 LEU A CA 1
ATOM 788 C C . LEU A 1 97 ? -5.838 3.118 -7.171 1.00 98.00 97 LEU A C 1
ATOM 790 O O . LEU A 1 97 ? -6.445 2.752 -8.182 1.00 98.00 97 LEU A O 1
ATOM 794 N N . PRO A 1 98 ? -6.291 2.826 -5.936 1.00 97.50 98 PRO A N 1
ATOM 795 C CA . PRO A 1 98 ? -7.441 1.954 -5.700 1.00 97.50 98 PRO A CA 1
ATOM 796 C C . PRO A 1 98 ? -8.748 2.497 -6.295 1.00 97.50 98 PRO A C 1
ATOM 798 O O . PRO A 1 98 ? -9.628 1.721 -6.652 1.00 97.50 98 PRO A O 1
ATOM 801 N N . GLN A 1 99 ? -8.873 3.814 -6.467 1.00 96.75 99 GLN A N 1
ATOM 802 C CA . GLN A 1 99 ? -10.025 4.467 -7.095 1.00 96.75 99 GLN A CA 1
ATOM 803 C C . GLN A 1 99 ? -10.152 4.194 -8.603 1.00 96.75 99 GLN A C 1
ATOM 805 O O . GLN A 1 99 ? -11.201 4.462 -9.182 1.00 96.75 99 GLN A O 1
ATOM 810 N N . LEU A 1 100 ? -9.090 3.699 -9.249 1.00 97.50 100 LEU A N 1
ATOM 811 C CA . LEU A 1 100 ? -9.079 3.334 -10.670 1.00 97.50 100 LEU A CA 1
ATOM 812 C C . LEU A 1 100 ? -9.227 1.819 -10.890 1.00 97.50 100 LEU A C 1
ATOM 814 O O . LEU A 1 100 ? -9.080 1.340 -12.014 1.00 97.50 100 LEU A O 1
ATOM 818 N N . GLU A 1 101 ? -9.498 1.054 -9.831 1.00 96.50 101 GLU A N 1
ATOM 819 C CA . GLU A 1 101 ? -9.770 -0.378 -9.910 1.00 96.50 101 GLU A CA 1
ATOM 820 C C . GLU A 1 101 ? -11.077 -0.650 -10.669 1.00 96.50 101 GLU A C 1
ATOM 822 O O . GLU A 1 101 ? -12.117 -0.067 -10.370 1.00 96.50 101 GLU A O 1
ATOM 827 N N . ARG A 1 102 ? -11.027 -1.558 -11.650 1.00 96.44 102 ARG A N 1
ATOM 828 C CA . ARG A 1 102 ? -12.184 -1.923 -12.491 1.00 96.44 102 ARG A CA 1
ATOM 829 C C . ARG A 1 102 ? -12.369 -3.425 -12.669 1.00 96.44 102 ARG A C 1
ATOM 831 O O . ARG A 1 102 ? -13.427 -3.842 -13.123 1.00 96.44 102 ARG A O 1
ATOM 838 N N . GLU A 1 103 ? -11.347 -4.223 -12.371 1.00 96.88 103 GLU A N 1
ATOM 839 C CA . GLU A 1 103 ? -11.392 -5.677 -12.543 1.00 96.88 103 GLU A CA 1
ATOM 840 C C . GLU A 1 103 ? -12.065 -6.338 -11.334 1.00 96.88 103 GLU A C 1
ATOM 842 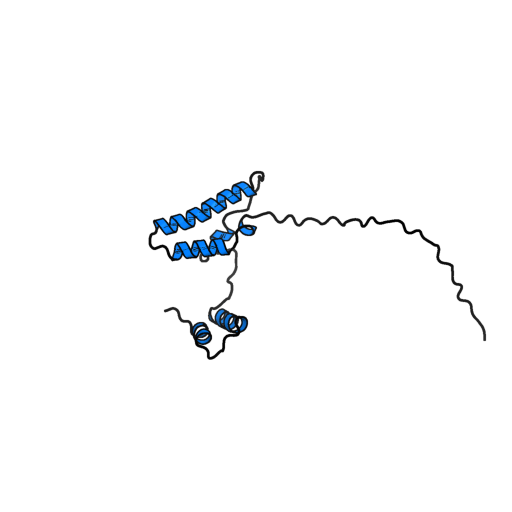O O . GLU A 1 103 ? -12.835 -7.284 -11.487 1.00 96.88 103 GLU A O 1
ATOM 847 N N . ARG A 1 104 ? -11.813 -5.825 -10.122 1.00 95.56 104 ARG A N 1
ATOM 848 C CA . ARG A 1 104 ? -12.506 -6.289 -8.914 1.00 95.56 104 ARG A CA 1
ATOM 849 C C . ARG A 1 104 ? -13.827 -5.557 -8.715 1.00 95.56 104 ARG A C 1
ATOM 851 O O . ARG A 1 104 ? -13.886 -4.332 -8.766 1.00 95.56 104 ARG A O 1
ATOM 858 N N . MET A 1 105 ? -14.865 -6.331 -8.406 1.00 94.50 105 MET A N 1
ATOM 859 C CA . MET A 1 105 ? -16.156 -5.811 -7.957 1.00 94.50 105 MET A CA 1
ATOM 860 C C . MET A 1 105 ? -16.024 -5.132 -6.585 1.00 94.50 105 MET A C 1
ATOM 862 O O . MET A 1 105 ? -15.035 -5.315 -5.871 1.00 94.50 105 MET A O 1
ATOM 866 N N . ALA A 1 106 ? -17.040 -4.357 -6.201 1.00 93.88 106 ALA A N 1
ATOM 867 C CA . ALA A 1 106 ? -17.076 -3.697 -4.902 1.00 93.88 106 ALA A CA 1
ATOM 868 C C . ALA A 1 106 ? -16.894 -4.703 -3.752 1.00 93.88 106 ALA A C 1
ATOM 870 O O . ALA A 1 106 ? -17.566 -5.732 -3.710 1.00 93.88 106 ALA A O 1
ATOM 871 N N . TYR A 1 107 ? -16.034 -4.373 -2.781 1.00 95.88 107 TYR A N 1
ATOM 872 C CA . TYR A 1 107 ? -15.771 -5.257 -1.640 1.00 95.88 107 TYR A CA 1
ATOM 873 C C . TYR A 1 107 ? -16.980 -5.418 -0.707 1.00 95.88 107 TYR A C 1
ATOM 875 O O . TYR A 1 107 ? -17.048 -6.382 0.046 1.00 95.88 107 TYR A O 1
ATOM 883 N N . GLY A 1 108 ? -17.914 -4.459 -0.705 1.00 94.56 108 GLY A N 1
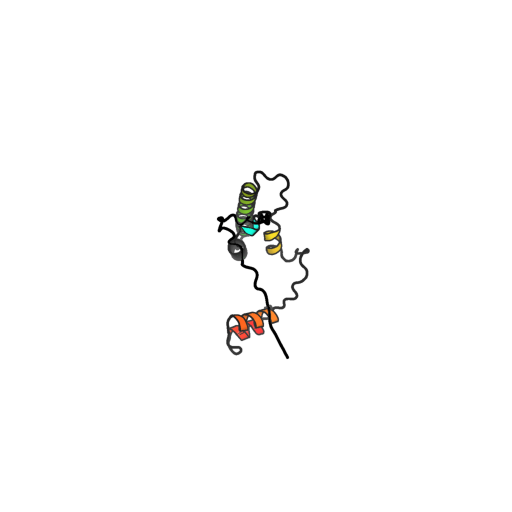ATOM 884 C CA . GLY A 1 108 ? -19.057 -4.467 0.217 1.00 94.56 108 GLY A CA 1
ATOM 885 C C . GLY A 1 108 ? -18.668 -4.292 1.692 1.00 94.56 108 GLY A C 1
ATOM 886 O O . GLY A 1 108 ? -19.470 -4.578 2.577 1.00 94.56 108 GLY A O 1
ATOM 887 N N . ILE A 1 109 ? -17.446 -3.823 1.968 1.00 95.44 109 ILE A N 1
ATOM 888 C CA . ILE A 1 109 ? -16.909 -3.655 3.321 1.00 95.44 109 ILE A CA 1
ATOM 889 C C . ILE A 1 109 ? -17.177 -2.227 3.803 1.00 95.44 109 ILE A C 1
ATOM 891 O O . ILE A 1 109 ? -16.776 -1.268 3.151 1.00 95.44 109 ILE A O 1
ATOM 895 N N . LYS A 1 110 ? -17.834 -2.102 4.962 1.00 93.56 110 LYS A N 1
ATOM 896 C CA . LYS A 1 110 ? -18.074 -0.829 5.664 1.00 93.56 110 LYS A CA 1
ATOM 897 C C . LYS A 1 110 ? -17.182 -0.716 6.899 1.00 93.56 110 LYS A C 1
ATOM 899 O O . LYS A 1 110 ? -16.860 -1.726 7.527 1.00 93.56 110 LYS A O 1
ATOM 904 N N . GLU A 1 111 ? -16.868 0.504 7.315 1.00 94.88 111 GLU A N 1
ATOM 905 C CA . GLU A 1 111 ? -16.039 0.805 8.489 1.00 94.88 111 GLU A CA 1
ATOM 906 C C . GLU A 1 111 ? -16.614 0.187 9.769 1.00 94.88 111 GLU A C 1
ATOM 908 O O . GLU A 1 111 ? -15.882 -0.391 10.568 1.00 94.88 111 GLU A O 1
ATOM 913 N N . THR A 1 112 ? -17.941 0.214 9.935 1.00 94.31 112 THR A N 1
ATOM 914 C CA . THR A 1 112 ? -18.623 -0.391 11.093 1.00 94.31 112 THR A CA 1
ATOM 915 C C . THR A 1 112 ? -18.446 -1.907 11.166 1.00 94.31 112 THR A C 1
ATOM 917 O O . THR A 1 112 ? -18.428 -2.474 12.259 1.00 94.31 112 THR A O 1
ATOM 920 N N . MET A 1 113 ? -18.302 -2.575 10.018 1.00 96.62 113 MET A N 1
ATOM 921 C CA . MET A 1 113 ? -18.023 -4.008 9.958 1.00 96.62 113 MET A CA 1
ATOM 922 C C . MET A 1 113 ? -16.569 -4.289 10.344 1.00 96.62 113 MET A C 1
ATOM 924 O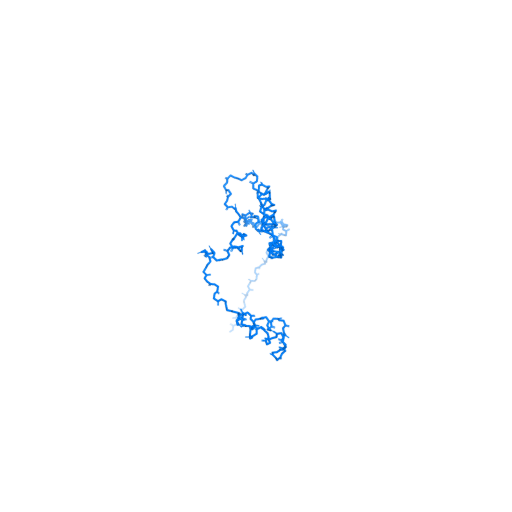 O . MET A 1 113 ? -16.329 -5.158 11.179 1.00 96.62 113 MET A O 1
ATOM 928 N N . LEU A 1 114 ? -15.617 -3.506 9.822 1.00 97.12 114 LEU A N 1
ATOM 929 C CA . LEU A 1 114 ? -14.206 -3.599 10.213 1.00 97.12 114 LEU A CA 1
ATOM 930 C C . LEU A 1 114 ? -14.014 -3.344 11.712 1.00 97.12 114 LEU A C 1
ATOM 932 O O . LEU A 1 114 ? -13.306 -4.100 12.369 1.00 97.12 114 LEU A O 1
ATOM 936 N N . ALA A 1 115 ? -14.690 -2.342 12.279 1.00 96.94 115 ALA A N 1
ATOM 937 C CA . ALA A 1 115 ? -14.639 -2.047 13.708 1.00 96.94 115 ALA A CA 1
ATOM 938 C C . ALA A 1 115 ? -15.055 -3.254 14.565 1.00 96.94 115 ALA A C 1
ATOM 940 O O . ALA A 1 115 ? -14.349 -3.619 15.505 1.00 96.94 115 ALA A O 1
ATOM 941 N N . LYS A 1 116 ? -16.176 -3.904 14.222 1.00 97.31 116 LYS A N 1
ATOM 942 C CA . LYS A 1 116 ? -16.652 -5.107 14.924 1.00 97.31 116 LYS A CA 1
ATOM 943 C C . LYS A 1 116 ? -15.658 -6.264 14.803 1.00 97.31 116 LYS A C 1
ATOM 945 O O . LYS A 1 116 ? -15.356 -6.881 15.820 1.00 97.31 116 LYS A O 1
ATOM 950 N N . LEU A 1 117 ? -15.123 -6.498 13.601 1.00 97.88 117 LEU A N 1
ATOM 951 C CA . LEU A 1 117 ? -14.120 -7.538 13.351 1.00 97.88 117 LEU A CA 1
ATOM 952 C C . LEU A 1 117 ? -12.841 -7.313 14.167 1.00 97.88 117 LEU A C 1
ATOM 954 O O . LEU A 1 117 ? -12.347 -8.249 14.785 1.00 97.88 117 LEU A O 1
ATOM 958 N N . TYR A 1 118 ? -12.321 -6.083 14.226 1.00 98.00 118 TYR A N 1
ATOM 959 C CA . TYR A 1 118 ? -11.123 -5.776 15.015 1.00 98.00 118 TYR A CA 1
ATOM 960 C C . TYR A 1 118 ? -11.349 -5.917 16.522 1.00 98.00 118 TYR A C 1
ATOM 962 O O . TYR A 1 118 ? -10.469 -6.420 17.215 1.00 98.00 118 TYR A O 1
ATOM 970 N N . ILE A 1 119 ? -12.513 -5.503 17.036 1.00 98.25 119 ILE A N 1
ATOM 971 C CA . ILE A 1 119 ? -12.861 -5.671 18.457 1.00 98.25 119 ILE A CA 1
ATOM 972 C C . ILE A 1 119 ? -12.881 -7.150 18.837 1.00 98.25 119 ILE A C 1
ATOM 974 O O . ILE A 1 119 ? -12.372 -7.509 19.894 1.00 98.25 119 ILE A O 1
ATOM 978 N N . GLU A 1 120 ? -13.452 -7.995 17.982 1.00 98.12 120 GLU A N 1
ATOM 979 C CA . GLU A 1 120 ? -13.504 -9.439 18.198 1.00 98.12 120 GLU A CA 1
ATOM 980 C C . GLU A 1 120 ? -12.114 -10.080 18.092 1.00 98.12 120 GLU A C 1
ATOM 982 O O . GLU A 1 120 ? -11.681 -10.752 19.023 1.00 98.12 120 GLU A O 1
ATOM 987 N N . LEU A 1 121 ? -11.378 -9.806 17.008 1.00 98.12 121 LEU A N 1
ATOM 988 C CA . LEU A 1 121 ? -10.064 -10.397 16.742 1.00 98.12 121 LEU A CA 1
ATOM 989 C C . LEU A 1 121 ? -9.017 -10.036 17.805 1.00 98.12 121 LEU A C 1
ATOM 991 O O . LEU A 1 121 ? -8.211 -10.877 18.191 1.00 98.12 121 LEU A O 1
ATOM 995 N N . LEU A 1 122 ? -9.016 -8.783 18.266 1.00 97.88 122 LEU A N 1
ATOM 996 C CA . LEU A 1 122 ? -8.078 -8.286 19.277 1.00 97.88 122 LEU A CA 1
ATOM 997 C C . LEU A 1 122 ? -8.620 -8.435 20.710 1.00 97.88 122 LEU A C 1
ATOM 999 O O . LEU A 1 122 ? -7.960 -8.003 21.652 1.00 97.88 122 LEU A O 1
ATOM 1003 N N . ASN A 1 123 ? -9.816 -9.016 20.872 1.00 97.81 123 ASN A N 1
ATOM 1004 C CA . ASN A 1 123 ? -10.528 -9.175 22.141 1.00 97.81 123 ASN A CA 1
ATOM 1005 C C . ASN A 1 123 ? -10.603 -7.874 22.968 1.00 97.81 123 ASN A C 1
ATOM 1007 O O . ASN A 1 123 ? -10.309 -7.843 24.166 1.00 97.81 123 ASN A O 1
ATOM 1011 N N . LEU A 1 124 ? -10.975 -6.770 22.314 1.00 97.81 124 LEU A N 1
ATOM 1012 C CA . LEU A 1 124 ? -11.073 -5.470 22.972 1.00 97.81 124 LEU A CA 1
ATOM 1013 C C . LEU A 1 124 ? -12.319 -5.415 23.873 1.00 97.81 124 LEU A C 1
ATOM 1015 O O . LEU A 1 124 ? -13.411 -5.801 23.441 1.00 97.81 124 LEU A O 1
ATOM 1019 N N . PRO A 1 125 ? -12.223 -4.850 25.091 1.00 97.31 125 PRO A N 1
ATOM 1020 C CA . PRO A 1 125 ? -13.398 -4.611 25.919 1.00 97.31 125 PRO A CA 1
ATOM 1021 C C . PRO A 1 125 ? -14.385 -3.701 25.182 1.00 97.31 125 PRO A C 1
ATOM 1023 O O . PRO A 1 125 ? -14.029 -2.588 24.799 1.00 97.31 125 PRO A O 1
ATOM 1026 N N . ARG A 1 126 ? -15.643 -4.128 25.009 1.00 92.81 126 ARG A N 1
ATOM 1027 C CA . ARG A 1 126 ? -16.646 -3.361 24.236 1.00 92.81 126 ARG A CA 1
ATOM 1028 C C . ARG A 1 126 ? -16.904 -1.956 24.795 1.00 92.81 126 ARG A C 1
ATOM 1030 O O . ARG A 1 126 ? -17.187 -1.039 24.031 1.00 92.81 126 ARG A O 1
ATOM 1037 N N . GLY A 1 127 ? -16.791 -1.781 26.113 1.00 93.81 127 GLY A N 1
ATOM 1038 C CA . GLY A 1 127 ? -16.872 -0.474 26.781 1.00 93.81 127 GLY A CA 1
ATOM 1039 C C . GLY A 1 127 ? -15.545 0.295 26.836 1.00 93.81 127 GLY A C 1
ATOM 1040 O O . GLY A 1 127 ? -15.508 1.410 27.343 1.00 93.81 127 GLY A O 1
ATOM 1041 N N . GLY A 1 128 ? -14.451 -0.291 26.345 1.00 96.06 128 GLY A N 1
ATOM 1042 C CA . GLY A 1 128 ? -13.121 0.307 26.357 1.00 96.06 128 GLY A CA 1
ATOM 1043 C C . GLY A 1 128 ? -12.974 1.442 25.344 1.00 96.06 128 GLY A C 1
ATOM 1044 O O . GLY A 1 128 ? -13.650 1.483 24.313 1.00 96.06 128 GLY A O 1
ATOM 1045 N N . LYS A 1 129 ? -12.038 2.353 25.626 1.00 96.44 129 LYS A N 1
ATOM 1046 C CA . LYS A 1 129 ? -11.769 3.547 24.809 1.00 96.44 129 LYS A CA 1
ATOM 1047 C C . LYS A 1 129 ? -11.497 3.212 23.337 1.00 96.44 129 LYS A C 1
ATOM 1049 O O . LYS A 1 129 ? -12.045 3.873 22.460 1.00 96.44 129 LYS A O 1
ATOM 1054 N N . ASP A 1 130 ? -10.701 2.178 23.067 1.00 96.50 130 ASP A N 1
ATOM 1055 C CA . ASP A 1 130 ? -10.324 1.798 21.699 1.00 96.50 130 ASP A CA 1
ATOM 1056 C C . ASP A 1 130 ? -11.499 1.197 20.919 1.00 96.50 130 ASP A C 1
ATOM 1058 O O . ASP A 1 130 ? -11.739 1.580 19.774 1.00 96.50 130 ASP A O 1
ATOM 1062 N N . ALA A 1 131 ? -12.302 0.338 21.557 1.00 97.31 131 ALA A N 1
ATOM 1063 C CA . ALA A 1 131 ? -13.513 -0.212 20.951 1.00 97.31 131 ALA A CA 1
ATOM 1064 C C . ALA A 1 131 ? -14.529 0.894 20.619 1.00 97.31 131 ALA A C 1
ATOM 1066 O O . ALA A 1 131 ? -15.070 0.932 19.514 1.00 97.31 131 ALA A O 1
ATOM 1067 N N . GLN A 1 132 ? -14.746 1.839 21.539 1.00 96.31 132 GLN A N 1
ATOM 1068 C CA . GLN A 1 132 ? -15.637 2.978 21.304 1.00 96.31 132 GLN A CA 1
ATOM 1069 C C . GLN A 1 132 ? -15.110 3.918 20.212 1.00 96.31 132 GLN A C 1
ATOM 1071 O O . GLN A 1 132 ? -15.905 4.442 19.433 1.00 96.31 132 GLN A O 1
ATOM 1076 N N . LYS A 1 133 ? -13.787 4.098 20.104 1.00 95.50 133 LYS A N 1
ATOM 1077 C CA . LYS A 1 133 ? -13.164 4.879 19.026 1.00 95.50 133 LYS A CA 1
ATOM 1078 C C . LYS A 1 133 ? -13.366 4.230 17.654 1.00 95.50 133 LYS A C 1
ATOM 1080 O O . LYS A 1 133 ? -13.633 4.945 16.695 1.00 95.50 133 LYS A O 1
ATOM 1085 N N . LEU A 1 134 ? -13.270 2.902 17.563 1.00 96.06 134 LEU A N 1
ATOM 1086 C CA . LEU A 1 134 ? -13.536 2.158 16.328 1.00 96.06 134 LEU A CA 1
ATOM 1087 C C . LEU A 1 134 ? -15.022 2.210 15.937 1.00 96.06 134 LEU A C 1
ATOM 1089 O O . LEU A 1 134 ? -15.341 2.480 14.783 1.00 96.06 134 LEU A O 1
ATOM 1093 N N . LEU A 1 135 ? -15.934 1.974 16.888 1.00 95.12 135 LEU A N 1
ATOM 1094 C CA . LEU A 1 135 ? -17.380 1.916 16.622 1.00 95.12 135 LEU A CA 1
ATOM 1095 C C . LEU A 1 135 ? -17.984 3.273 16.255 1.00 95.12 135 LEU A C 1
ATOM 1097 O O . LEU A 1 135 ? -18.903 3.328 15.441 1.00 95.12 135 LEU A O 1
ATOM 1101 N N . ASN A 1 136 ? -17.474 4.349 16.854 1.00 93.88 136 ASN A N 1
ATOM 1102 C CA . ASN A 1 136 ? -18.001 5.700 16.680 1.00 93.88 136 ASN A CA 1
ATOM 1103 C C . ASN A 1 136 ? -17.111 6.572 15.785 1.00 93.88 136 ASN A C 1
ATOM 1105 O O . ASN A 1 136 ? -17.211 7.799 15.847 1.00 93.88 136 ASN A O 1
ATOM 1109 N N . TYR A 1 137 ? -16.232 5.968 14.977 1.00 92.56 137 TYR A N 1
ATOM 1110 C CA . TYR A 1 137 ? -15.436 6.721 14.014 1.00 92.56 137 TYR A CA 1
ATOM 1111 C C . TYR A 1 137 ? -16.358 7.491 13.062 1.00 92.56 137 TYR A C 1
ATOM 1113 O O . TYR A 1 137 ? -17.270 6.931 12.452 1.00 92.56 137 TYR A O 1
ATOM 1121 N N . ARG A 1 138 ? -16.107 8.794 12.948 1.00 87.06 138 ARG A N 1
ATOM 1122 C CA . ARG A 1 138 ? -16.729 9.693 11.978 1.00 87.06 138 ARG A CA 1
ATOM 1123 C C . ARG A 1 138 ? -15.602 10.378 11.227 1.00 87.06 138 ARG A C 1
ATOM 1125 O O . ARG A 1 138 ? -14.579 10.688 11.839 1.00 87.06 138 ARG A O 1
ATOM 1132 N N . THR A 1 139 ? -15.786 10.601 9.930 1.00 68.94 139 THR A N 1
ATOM 1133 C CA . THR A 1 139 ? -14.883 11.451 9.150 1.00 68.94 139 THR A CA 1
ATOM 1134 C C . THR A 1 139 ? -14.829 12.823 9.835 1.00 68.94 139 THR A C 1
ATOM 1136 O O . THR A 1 139 ? -15.894 13.428 9.985 1.00 68.94 139 THR A O 1
ATOM 1139 N N . PRO A 1 140 ? -13.664 13.256 10.353 1.00 54.78 140 PRO A N 1
ATOM 1140 C CA . PRO A 1 140 ? -13.523 14.576 10.957 1.00 54.78 140 PRO A CA 1
ATOM 1141 C C . PRO A 1 140 ? -13.659 15.692 9.918 1.00 54.78 140 PRO A C 1
ATOM 1143 O O . PRO A 1 140 ? -13.372 15.431 8.726 1.00 54.78 140 PRO A O 1
#

pLDDT: mean 84.17, std 22.61, range [36.44, 98.81]

Radius of gyration: 30.62 Å; chains: 1; bounding box: 45×103×52 Å

Sequence (140 aa):
MCKSAFELQPLKPTNVQTRRFAIASMATLQTSQTVAAHVPFADLCSTLERIQKSRDRAEKIRHFKDFLDSWRKFHDALHKNKKDVTDSFYPAMRLILPQLERERMAYGIKETMLAKLYIELLNLPRGGKDAQKLLNYRTP

Organism: Neotoma lepida (NCBI:txid56216)

InterPro domains:
  IPR012308 DNA ligase, ATP-dependent, N-terminal [PF04675] (40-131)
  IPR029710 DNA ligase 4 [PTHR45997] (26-139)
  IPR036599 DNA ligase, ATP-dependent, N-terminal domain superfamily [G3DSA:1.10.3260.10] (26-140)

Foldseek 3Di:
DDDDDDDDDDDDDDDDDDDDPPPPPPPPPPPPDALVVVDDVVLLVVLVVQLVPDDDPVSNVVSVVVVVVVSVVVRCVSCVPPDDDPHDCVVSVCVVCVVPDDPDDDPPDDQQNVLVVCCVVVVPDCPDPSSCCSNPDDDD